Protein AF-A0A1C5MQK0-F1 (afdb_monomer)

Secondary structure (DSSP, 8-state):
-HHHHHHHHHHHHHHHHHHHHHHHSPPGGG---GGGEEEEEE-SSEEEEEETTS-EEEEE-

Radius of gyration: 22.43 Å; Cα contacts (8 Å, |Δi|>4): 43; chains: 1; bounding box: 54×13×54 Å

Sequence (61 aa):
MKKKIAYITLTLALTTSAFLLGKSMPDKENYINMETVVDYAATETGLMLYTSDGSGYYWEK

pLDDT: mean 91.57, std 7.49, range [67.62, 98.38]

Solvent-accessible surface area (backbone atoms only — not comparable to full-atom values): 3771 Å² total; per-residue (Å²): 109,72,68,60,53,53,52,52,53,51,52,52,49,54,53,51,52,54,53,53,53,62,71,69,49,79,64,69,86,81,56,78,69,68,88,42,53,71,50,74,52,76,57,101,55,36,41,38,40,33,32,75,88,73,53,71,51,76,50,72,117

Mean predicted aligned error: 7.79 Å

Structure (mmCIF, N/CA/C/O backbone):
data_AF-A0A1C5MQK0-F1
#
_entry.id   AF-A0A1C5MQK0-F1
#
loop_
_atom_site.group_PDB
_atom_site.id
_atom_site.type_symbol
_atom_site.label_atom_id
_atom_site.label_alt_id
_atom_site.label_comp_id
_atom_site.label_asym_id
_atom_site.label_entity_id
_atom_site.label_seq_id
_atom_site.pdbx_PDB_ins_code
_atom_site.Cartn_x
_atom_site.Cartn_y
_atom_site.Cartn_z
_atom_site.occupancy
_atom_site.B_iso_or_equiv
_atom_site.auth_seq_id
_atom_site.auth_comp_id
_atom_site.auth_asym_id
_atom_site.auth_atom_id
_atom_site.pdbx_PDB_model_num
ATOM 1 N N . MET A 1 1 ? -34.225 5.562 38.127 1.00 81.62 1 MET A N 1
ATOM 2 C CA . MET A 1 1 ? -33.035 6.404 37.843 1.00 81.62 1 MET A CA 1
ATOM 3 C C . MET A 1 1 ? -31.774 5.569 37.631 1.00 81.62 1 MET A C 1
ATOM 5 O O . MET A 1 1 ? -31.175 5.698 36.577 1.00 81.62 1 MET A O 1
ATOM 9 N N . LYS A 1 2 ? -31.441 4.631 38.532 1.00 81.56 2 LYS A N 1
ATOM 10 C CA . LYS A 1 2 ? -30.256 3.748 38.429 1.00 81.56 2 LYS A CA 1
ATOM 11 C C . LYS A 1 2 ? -30.119 2.990 37.093 1.00 81.56 2 LYS A C 1
ATOM 13 O O . LYS A 1 2 ? -29.064 3.032 36.482 1.00 81.56 2 LYS A O 1
ATOM 18 N N . LYS A 1 3 ? -31.207 2.389 36.584 1.00 89.31 3 LYS A N 1
ATOM 19 C CA . LYS A 1 3 ? -31.212 1.709 35.269 1.00 89.31 3 LYS A CA 1
ATOM 20 C C . LYS A 1 3 ? -30.900 2.660 34.104 1.00 89.31 3 LYS A C 1
ATOM 22 O O . LYS A 1 3 ? -30.148 2.303 33.214 1.00 89.31 3 LYS A O 1
ATOM 27 N N . LYS A 1 4 ? -31.440 3.887 34.133 1.00 88.81 4 LYS A N 1
ATOM 28 C CA . LYS A 1 4 ? -31.193 4.905 33.094 1.00 88.81 4 LYS A CA 1
ATOM 29 C C . LYS A 1 4 ? -29.722 5.335 33.079 1.00 88.81 4 LYS A C 1
ATOM 31 O O . LYS A 1 4 ? -29.137 5.421 32.011 1.00 88.81 4 LYS A O 1
ATOM 36 N N . ILE A 1 5 ? -29.132 5.531 34.260 1.00 92.31 5 ILE A N 1
ATOM 37 C CA . ILE A 1 5 ? -27.702 5.838 34.407 1.00 92.31 5 ILE A CA 1
ATOM 38 C C . ILE A 1 5 ? -26.853 4.687 33.848 1.00 92.31 5 ILE A C 1
ATOM 40 O O . ILE A 1 5 ? -25.954 4.945 33.059 1.00 92.31 5 ILE A O 1
ATOM 44 N N . ALA A 1 6 ? -27.195 3.434 34.172 1.00 93.75 6 ALA A N 1
ATOM 45 C CA . ALA A 1 6 ? -26.478 2.261 33.669 1.00 93.75 6 ALA A CA 1
ATOM 46 C C . ALA A 1 6 ? -26.503 2.158 32.131 1.00 93.75 6 ALA A C 1
ATOM 48 O O . ALA A 1 6 ? -25.477 1.875 31.515 1.00 93.75 6 ALA A O 1
ATOM 49 N N . TYR A 1 7 ? -27.650 2.435 31.502 1.00 94.19 7 TYR A N 1
ATOM 50 C CA . TYR A 1 7 ? -27.745 2.453 30.040 1.00 94.19 7 TYR A CA 1
ATOM 51 C C . TYR A 1 7 ? -26.888 3.554 29.420 1.00 94.19 7 TYR A C 1
ATOM 53 O O . TYR A 1 7 ? -26.160 3.274 28.476 1.00 94.19 7 TYR A O 1
ATOM 61 N N . ILE A 1 8 ? -26.916 4.768 29.980 1.00 96.12 8 ILE A N 1
ATOM 62 C CA . ILE A 1 8 ? -26.110 5.892 29.482 1.00 96.12 8 ILE A CA 1
ATOM 63 C C . ILE A 1 8 ? -24.615 5.565 29.564 1.00 96.12 8 ILE A C 1
ATOM 65 O O . ILE A 1 8 ? -23.888 5.761 28.590 1.00 96.12 8 ILE A O 1
ATOM 69 N N . THR A 1 9 ? -24.150 5.022 30.694 1.00 95.06 9 THR A N 1
ATOM 70 C CA . THR A 1 9 ? -22.739 4.640 30.853 1.00 95.06 9 THR A CA 1
ATOM 71 C C . THR A 1 9 ? -22.336 3.530 29.891 1.00 95.06 9 THR A C 1
ATOM 73 O O . THR A 1 9 ? -21.245 3.579 29.332 1.00 95.06 9 THR A O 1
ATOM 76 N N . LEU A 1 10 ? -23.221 2.558 29.651 1.00 96.00 10 LEU A N 1
ATOM 77 C CA . LEU A 1 10 ? -22.957 1.470 28.715 1.00 96.00 10 LEU A CA 1
ATOM 78 C C . LEU A 1 10 ? -22.865 1.985 27.275 1.00 96.00 10 LEU A C 1
ATOM 80 O O . LEU A 1 10 ? -21.926 1.639 26.565 1.00 96.00 10 LEU A O 1
ATOM 84 N N . THR A 1 11 ? -23.795 2.845 26.853 1.00 96.56 11 THR A N 1
ATOM 85 C CA . THR A 1 11 ? -23.757 3.430 25.508 1.00 96.56 11 THR A CA 1
ATOM 86 C C . THR A 1 11 ? -22.516 4.285 25.304 1.00 96.56 11 THR A C 1
ATOM 88 O O . THR A 1 11 ? -21.874 4.160 24.269 1.00 96.56 11 THR A O 1
ATOM 91 N N . LEU A 1 12 ? -22.130 5.088 26.303 1.00 97.00 12 LEU A N 1
ATOM 92 C CA . LEU A 1 12 ? -20.941 5.935 26.215 1.00 97.00 12 LEU A CA 1
ATOM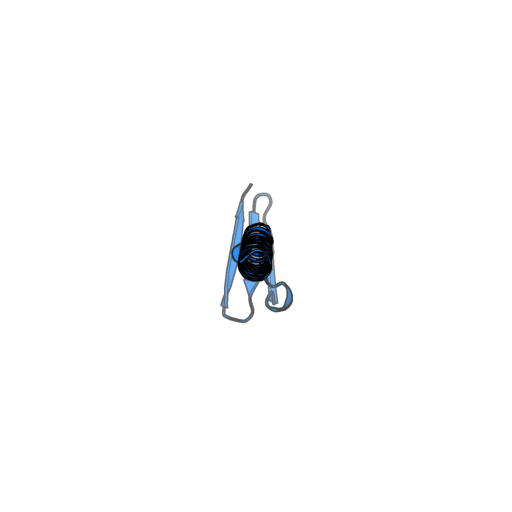 93 C C . LEU A 1 12 ? -19.658 5.095 26.130 1.00 97.00 12 LEU A C 1
ATOM 95 O O . LEU A 1 12 ? -18.759 5.417 25.353 1.00 97.00 12 LEU A O 1
ATOM 99 N N . ALA A 1 13 ? -19.581 4.004 26.899 1.00 96.31 13 ALA A N 1
ATOM 100 C CA . ALA A 1 13 ? -18.463 3.070 26.827 1.00 96.31 13 ALA A CA 1
ATOM 101 C C . ALA A 1 13 ? -18.358 2.455 25.425 1.00 96.31 13 ALA A C 1
ATOM 103 O O . ALA A 1 13 ? -17.301 2.534 24.807 1.00 96.31 13 ALA A O 1
ATOM 104 N N . LEU A 1 14 ? -19.467 1.942 24.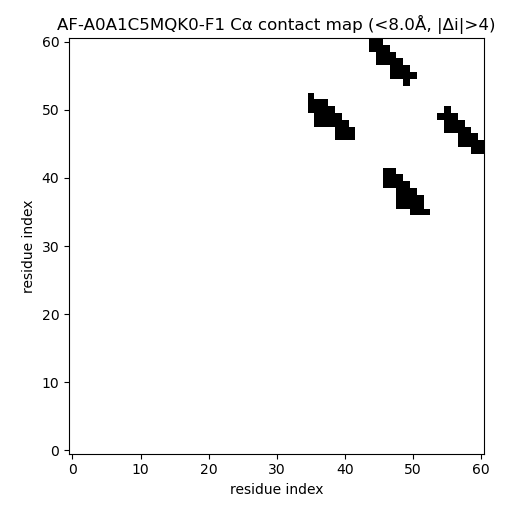883 1.00 96.44 14 LEU A N 1
ATOM 105 C CA . LEU A 1 14 ? -19.508 1.347 23.545 1.00 96.44 14 LEU A CA 1
ATOM 106 C C . LEU A 1 14 ? -19.113 2.341 22.443 1.00 96.44 14 LEU A C 1
ATOM 108 O O . LEU A 1 14 ? -18.293 2.004 21.589 1.00 96.44 14 LEU A O 1
ATOM 112 N N . THR A 1 15 ? -19.638 3.571 22.465 1.00 95.75 15 THR A N 1
ATOM 113 C CA . THR A 1 15 ? -19.293 4.590 21.458 1.00 95.75 15 THR A CA 1
ATOM 114 C C . THR A 1 15 ? -17.827 5.002 21.547 1.00 95.75 15 THR A C 1
ATOM 116 O O . THR A 1 15 ? -17.167 5.151 20.521 1.00 95.75 15 THR A O 1
ATOM 119 N N . THR A 1 16 ? -17.297 5.150 22.764 1.00 95.06 16 THR A N 1
ATOM 120 C CA . THR A 1 16 ? -15.891 5.528 22.974 1.00 95.06 16 THR A CA 1
ATOM 121 C C . THR A 1 16 ? -14.955 4.411 22.520 1.00 95.06 16 THR A C 1
ATOM 123 O O . THR A 1 16 ? -13.972 4.676 21.830 1.00 95.06 16 THR A O 1
ATOM 126 N N . SER A 1 17 ? -15.286 3.155 22.834 1.00 93.38 17 SER A N 1
ATOM 127 C CA . SER A 1 17 ? -14.542 1.987 22.358 1.00 93.38 17 SER A CA 1
ATOM 128 C C . SER A 1 17 ? -14.513 1.915 20.831 1.00 93.38 17 SER A C 1
ATOM 130 O O . SER A 1 17 ? -13.436 1.765 20.262 1.00 93.38 17 SE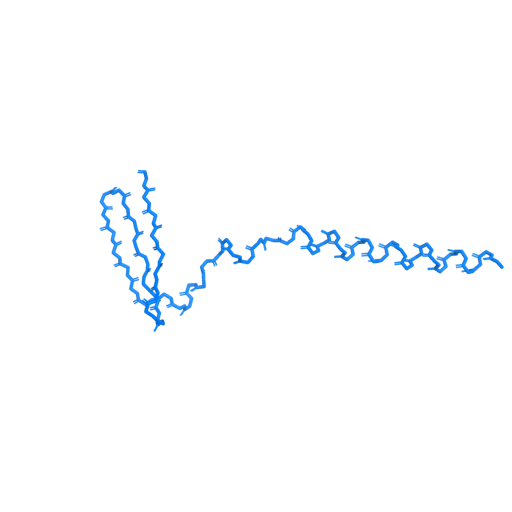R A O 1
ATOM 132 N N . ALA A 1 18 ? -15.653 2.086 20.154 1.00 91.75 18 ALA A N 1
ATOM 133 C CA . ALA A 1 18 ? -15.705 2.074 18.690 1.00 91.75 18 ALA 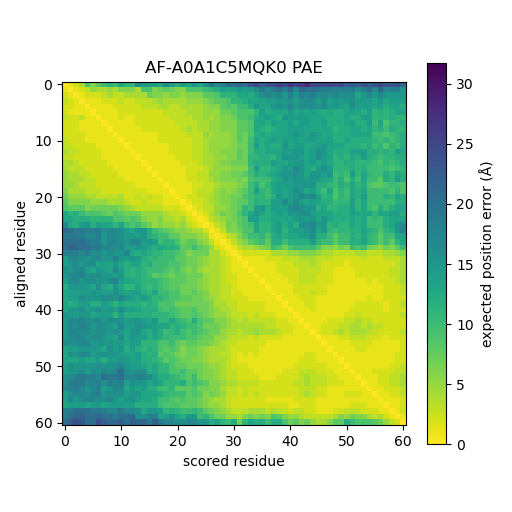A CA 1
ATOM 134 C C . ALA A 1 18 ? -14.859 3.198 18.060 1.00 91.75 18 ALA A C 1
ATOM 136 O O . ALA A 1 18 ? -14.119 2.954 17.107 1.00 91.75 18 ALA A O 1
ATOM 137 N N . PHE A 1 19 ? -14.915 4.412 18.619 1.00 92.00 19 PHE A N 1
ATOM 138 C CA . PHE A 1 19 ? -14.125 5.549 18.137 1.00 92.00 19 PHE A CA 1
ATOM 139 C C . PHE A 1 19 ? -12.613 5.312 18.269 1.00 92.00 19 PHE A C 1
ATOM 141 O O . PHE A 1 19 ? -11.864 5.547 17.322 1.00 92.00 19 PHE A O 1
ATOM 148 N N . LEU A 1 20 ? -12.160 4.812 19.425 1.00 92.00 20 LEU A N 1
ATOM 149 C CA . LEU A 1 20 ? -10.744 4.519 19.661 1.00 92.00 20 LEU A CA 1
ATOM 150 C C . LEU A 1 20 ? -10.230 3.397 18.753 1.00 92.00 20 LEU A C 1
ATOM 152 O O . LEU A 1 20 ? -9.130 3.519 18.216 1.00 92.00 20 LEU A O 1
ATOM 156 N N . LEU A 1 21 ? -11.036 2.353 18.527 1.00 89.00 21 LEU A N 1
ATOM 157 C CA . LEU A 1 21 ? -10.693 1.281 17.590 1.00 89.00 21 LEU A CA 1
ATOM 158 C C . LEU A 1 21 ? -10.492 1.826 16.173 1.00 89.00 21 LEU A C 1
ATOM 160 O O . LEU A 1 21 ? -9.457 1.553 15.572 1.00 89.00 21 LEU A O 1
ATOM 164 N N . GLY A 1 22 ? -11.410 2.662 15.677 1.00 84.94 22 GLY A N 1
ATOM 165 C CA . GLY A 1 22 ? -11.267 3.309 14.369 1.00 84.94 22 GLY A CA 1
ATOM 166 C C . GLY A 1 22 ? -10.015 4.186 14.263 1.00 84.94 22 GLY A C 1
ATOM 167 O O . GLY A 1 22 ? -9.328 4.150 13.250 1.00 84.94 22 GLY A O 1
ATOM 168 N N . LYS A 1 23 ? -9.658 4.916 15.330 1.00 83.38 23 LYS A N 1
ATOM 169 C CA . LYS A 1 23 ? -8.438 5.744 15.367 1.00 83.38 23 LYS A CA 1
ATOM 170 C C . LYS A 1 23 ? -7.137 4.934 15.374 1.00 83.38 23 LYS A C 1
ATOM 172 O O . LYS A 1 23 ? -6.101 5.475 15.004 1.00 83.38 23 LYS A O 1
ATOM 177 N N . SER A 1 24 ? -7.184 3.693 15.856 1.00 79.62 24 SER A N 1
ATOM 178 C CA . SER A 1 24 ? -6.031 2.784 15.915 1.00 79.62 24 SER A CA 1
ATOM 179 C C . SER A 1 24 ? -5.854 1.927 14.662 1.00 79.62 24 SER A C 1
ATOM 181 O O . SER A 1 24 ? -4.860 1.210 14.556 1.00 79.62 24 SER A O 1
ATOM 183 N N . MET A 1 25 ? -6.808 1.972 13.725 1.00 79.19 25 MET A N 1
ATOM 184 C CA . MET A 1 25 ? -6.658 1.271 12.455 1.00 79.19 25 MET A CA 1
ATOM 185 C C . MET A 1 25 ? -5.512 1.901 11.654 1.00 79.19 25 MET A C 1
ATOM 187 O O . MET A 1 25 ? -5.383 3.128 11.649 1.00 79.19 25 MET A O 1
ATOM 191 N N . PRO A 1 26 ? -4.678 1.084 10.987 1.00 75.62 26 PRO A N 1
ATOM 192 C CA . PRO A 1 26 ? -3.664 1.594 10.080 1.00 75.62 26 PRO A CA 1
ATOM 193 C C . PRO A 1 26 ? -4.291 2.523 9.042 1.00 75.62 26 PRO A C 1
ATOM 195 O O . PRO A 1 26 ? -5.358 2.218 8.504 1.00 75.62 26 PRO A O 1
ATOM 198 N N . ASP A 1 27 ? -3.634 3.650 8.771 1.00 75.50 27 ASP A N 1
ATOM 199 C CA . ASP A 1 27 ? -4.097 4.577 7.743 1.00 75.50 27 ASP A CA 1
ATOM 200 C C . ASP A 1 27 ? -4.086 3.861 6.390 1.00 75.50 27 ASP A C 1
ATOM 202 O O . ASP A 1 27 ? -3.051 3.345 5.961 1.00 75.50 27 ASP A O 1
ATOM 206 N N . LYS A 1 28 ? -5.248 3.801 5.735 1.00 67.62 28 LYS A N 1
ATOM 207 C CA . LYS A 1 28 ? -5.392 3.173 4.420 1.00 67.62 28 LYS A CA 1
ATOM 208 C C . LYS A 1 28 ? -4.487 3.851 3.390 1.00 67.62 28 LYS A C 1
ATOM 210 O O . LYS A 1 28 ? -4.017 3.177 2.480 1.00 67.62 28 LYS A O 1
ATOM 215 N N . GLU A 1 29 ? -4.189 5.134 3.580 1.00 69.31 29 GLU A N 1
ATOM 216 C CA . GLU A 1 29 ? -3.327 5.914 2.690 1.00 69.31 29 GLU A CA 1
ATOM 217 C C . GLU A 1 29 ? -1.840 5.520 2.786 1.00 69.31 29 GLU A C 1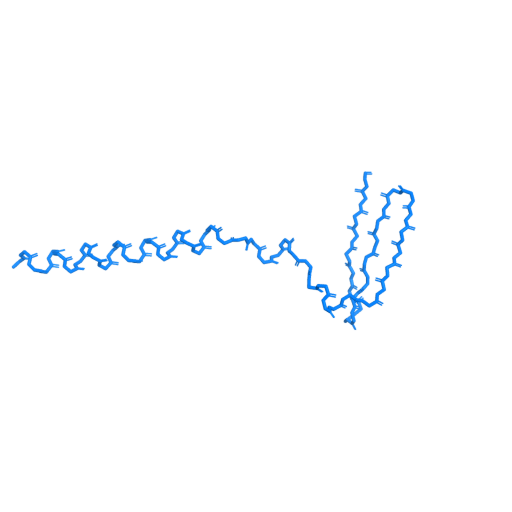
ATOM 219 O O . GLU A 1 29 ? -1.052 5.877 1.915 1.00 69.31 29 GLU A O 1
ATOM 224 N N . ASN A 1 30 ? -1.439 4.739 3.799 1.00 78.56 30 ASN A N 1
ATOM 225 C CA . ASN A 1 30 ? -0.065 4.234 3.926 1.00 78.56 30 ASN A CA 1
ATOM 226 C C . ASN A 1 30 ? 0.177 2.911 3.182 1.00 78.56 30 ASN A C 1
ATOM 228 O O . ASN A 1 30 ? 1.278 2.362 3.256 1.00 78.56 30 ASN A O 1
ATOM 232 N N . TYR A 1 31 ? -0.831 2.376 2.492 1.00 85.62 31 TYR A N 1
ATOM 233 C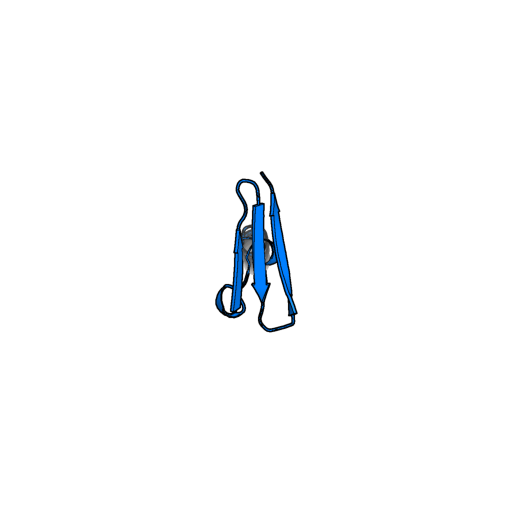 CA . TYR A 1 31 ? -0.718 1.121 1.760 1.00 85.62 31 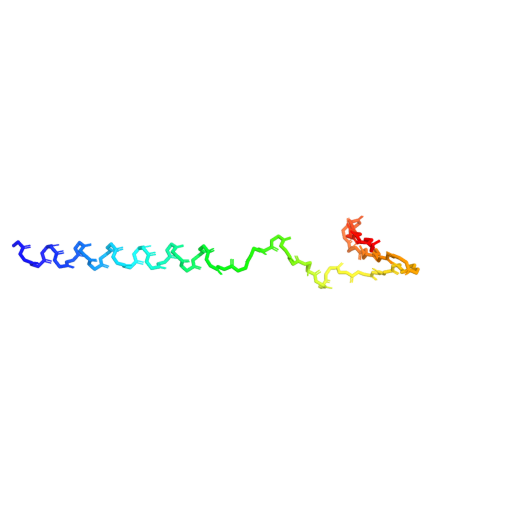TYR A CA 1
ATOM 234 C C . TYR A 1 31 ? -1.020 1.324 0.286 1.00 85.62 31 TYR A C 1
ATOM 236 O O . TYR A 1 31 ? -2.015 1.936 -0.093 1.00 85.62 31 TYR A O 1
ATOM 244 N N . ILE A 1 32 ? -0.186 0.721 -0.550 1.00 88.88 32 ILE A N 1
ATOM 245 C CA . ILE A 1 32 ? -0.451 0.620 -1.979 1.00 88.88 32 ILE A CA 1
ATOM 246 C C . ILE A 1 32 ? -1.240 -0.654 -2.220 1.00 88.88 32 ILE A C 1
ATOM 248 O O . ILE A 1 32 ? -0.889 -1.725 -1.718 1.00 88.88 32 ILE A O 1
ATOM 252 N N . ASN A 1 33 ? -2.311 -0.541 -3.002 1.00 91.31 33 ASN A N 1
ATOM 253 C CA . ASN A 1 33 ? -3.028 -1.711 -3.474 1.00 91.31 33 ASN A CA 1
ATOM 254 C C . ASN A 1 33 ? -2.174 -2.450 -4.517 1.00 91.31 33 ASN A C 1
ATOM 256 O O . ASN A 1 33 ? -2.163 -2.081 -5.684 1.00 91.31 33 ASN A O 1
ATOM 260 N N . MET A 1 34 ? -1.467 -3.503 -4.107 1.00 93.00 34 MET A N 1
ATOM 261 C CA . MET A 1 34 ? -0.587 -4.259 -5.007 1.00 93.00 34 MET A CA 1
ATOM 262 C C . MET A 1 34 ? -1.330 -4.972 -6.143 1.00 93.00 34 MET A C 1
ATOM 264 O O . MET A 1 34 ? -0.706 -5.297 -7.146 1.00 93.00 34 MET A O 1
ATOM 268 N N . GLU A 1 35 ? -2.647 -5.177 -6.031 1.00 96.19 35 GLU A N 1
ATOM 269 C CA . GLU A 1 35 ? -3.457 -5.728 -7.127 1.00 96.19 35 GLU A CA 1
ATOM 270 C C . GLU A 1 35 ? -3.545 -4.776 -8.327 1.00 96.19 35 GLU A C 1
ATOM 272 O O . GLU A 1 35 ? -3.835 -5.217 -9.436 1.00 96.19 35 GLU A O 1
ATOM 277 N N . THR A 1 36 ? -3.298 -3.476 -8.125 1.00 96.06 36 THR A N 1
ATOM 278 C CA . THR A 1 36 ? -3.295 -2.492 -9.212 1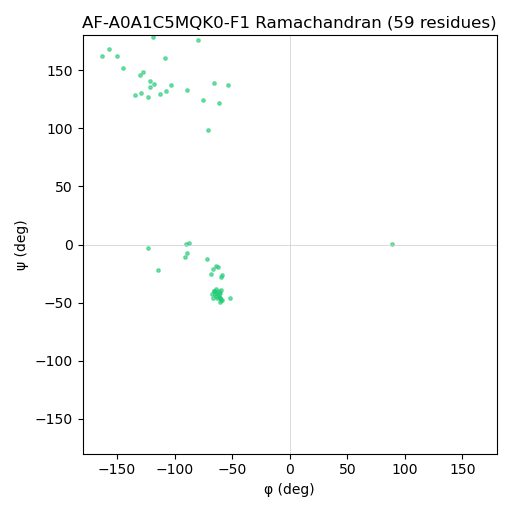.00 96.06 36 THR A CA 1
ATOM 279 C C . THR A 1 36 ? -1.918 -2.301 -9.828 1.00 96.06 36 THR A C 1
ATOM 281 O O . THR A 1 36 ? -1.828 -1.656 -10.867 1.00 96.06 36 THR A O 1
ATOM 284 N N . VAL A 1 37 ? -0.847 -2.830 -9.229 1.00 97.00 37 VAL A N 1
ATOM 285 C CA . VAL A 1 37 ? 0.520 -2.668 -9.742 1.00 97.00 37 VAL A CA 1
ATOM 286 C C . VAL A 1 37 ? 0.717 -3.563 -10.961 1.00 97.00 37 VAL A C 1
ATOM 288 O O . VAL A 1 37 ? 0.512 -4.773 -10.896 1.00 97.00 37 VAL A O 1
ATOM 291 N N . VAL A 1 38 ? 1.129 -2.959 -12.075 1.00 98.25 38 VAL A N 1
ATOM 292 C CA . VAL A 1 38 ? 1.295 -3.644 -13.367 1.00 98.25 38 VAL A CA 1
ATOM 293 C C . VAL A 1 38 ? 2.741 -3.699 -13.843 1.00 98.25 38 VAL A C 1
ATOM 295 O O . VAL A 1 38 ? 3.063 -4.567 -14.648 1.00 98.25 38 VAL A O 1
ATOM 298 N N . ASP A 1 39 ? 3.608 -2.806 -13.359 1.00 98.38 39 ASP A N 1
ATOM 299 C CA . ASP A 1 39 ? 5.027 -2.782 -13.726 1.00 98.38 39 ASP A CA 1
ATOM 300 C C . ASP A 1 39 ? 5.879 -2.072 -12.657 1.00 98.38 39 ASP A C 1
ATOM 302 O O . ASP A 1 39 ? 5.349 -1.398 -11.765 1.00 98.38 39 ASP A O 1
ATOM 306 N N . TYR A 1 40 ? 7.203 -2.196 -12.752 1.00 97.69 40 TYR A N 1
ATOM 307 C CA . TYR A 1 40 ? 8.151 -1.503 -11.885 1.00 97.69 40 TYR A CA 1
ATOM 308 C C . TYR A 1 40 ? 9.442 -1.103 -12.610 1.00 97.69 40 TYR A C 1
ATOM 310 O O . TYR A 1 40 ? 9.917 -1.778 -13.518 1.00 97.69 40 TYR A O 1
ATOM 318 N N . ALA A 1 41 ? 10.065 -0.023 -12.138 1.00 97.88 41 ALA A N 1
ATOM 319 C CA . ALA A 1 41 ? 11.419 0.364 -12.518 1.00 97.88 41 ALA A CA 1
ATOM 320 C C . ALA A 1 41 ? 12.255 0.616 -11.261 1.00 97.88 41 ALA A C 1
ATOM 322 O O . ALA A 1 41 ? 11.836 1.341 -10.360 1.00 97.88 41 ALA A O 1
ATOM 323 N N . ALA A 1 42 ? 13.445 0.023 -11.202 1.00 97.25 42 ALA A N 1
ATOM 324 C CA . ALA A 1 42 ? 14.364 0.173 -10.081 1.00 97.25 42 ALA A CA 1
ATOM 325 C C . ALA A 1 42 ? 15.703 0.745 -10.554 1.00 97.25 42 ALA A C 1
ATOM 327 O O . ALA A 1 42 ? 16.213 0.372 -11.612 1.00 97.25 42 ALA A O 1
ATOM 328 N N . THR A 1 43 ? 16.275 1.633 -9.749 1.00 96.06 43 THR A N 1
ATOM 329 C CA . THR A 1 43 ? 17.645 2.138 -9.891 1.00 96.06 43 THR A CA 1
ATOM 330 C C . THR A 1 43 ? 18.446 1.768 -8.644 1.00 96.06 43 THR A C 1
ATOM 332 O O . THR A 1 43 ? 17.915 1.174 -7.706 1.00 96.06 43 THR A O 1
ATOM 335 N N . GLU A 1 44 ? 19.731 2.120 -8.598 1.00 96.31 44 GLU A N 1
ATOM 336 C CA . GLU A 1 44 ? 20.541 1.909 -7.389 1.00 96.31 44 GLU A CA 1
ATOM 337 C C . GLU A 1 44 ? 19.982 2.636 -6.152 1.00 96.31 44 GL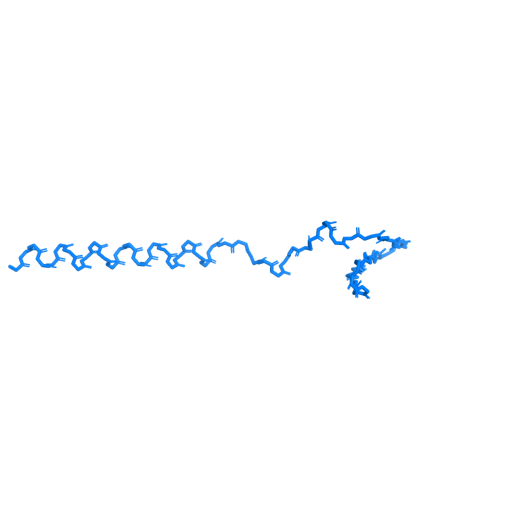U A C 1
ATOM 339 O O . GLU A 1 44 ? 20.220 2.200 -5.025 1.00 96.31 44 GLU A O 1
ATOM 344 N N . THR A 1 45 ? 19.237 3.730 -6.344 1.00 96.62 45 THR A N 1
ATOM 345 C CA . THR A 1 45 ? 18.770 4.608 -5.260 1.00 96.62 45 THR A CA 1
ATOM 346 C C . THR A 1 45 ? 17.259 4.786 -5.199 1.00 96.62 45 THR A C 1
ATOM 348 O O . THR A 1 45 ? 16.786 5.457 -4.286 1.00 96.62 45 THR A O 1
ATOM 351 N N . GLY A 1 46 ? 16.490 4.211 -6.126 1.00 97.00 46 GLY A N 1
ATOM 352 C CA . GLY A 1 46 ? 15.052 4.448 -6.189 1.00 97.00 46 GLY A CA 1
ATOM 353 C C . GLY A 1 46 ? 14.233 3.294 -6.751 1.00 97.00 46 GLY A C 1
ATOM 354 O O . GLY A 1 46 ? 14.743 2.394 -7.421 1.00 97.00 46 GLY A O 1
ATOM 355 N N . LEU A 1 47 ? 12.934 3.350 -6.467 1.00 96.62 47 LEU A N 1
ATOM 356 C CA . LEU A 1 47 ? 11.916 2.416 -6.937 1.00 96.62 47 LEU A CA 1
ATOM 357 C C . LEU A 1 47 ? 10.700 3.204 -7.421 1.00 96.62 47 LEU A C 1
ATOM 359 O O . LEU A 1 47 ? 10.169 4.027 -6.681 1.00 96.62 47 LEU A O 1
ATOM 363 N N . MET A 1 48 ? 10.240 2.908 -8.632 1.00 97.19 48 MET A N 1
ATOM 364 C CA . MET A 1 48 ? 8.952 3.334 -9.172 1.00 97.19 48 MET A CA 1
ATOM 365 C C . MET A 1 48 ? 8.053 2.109 -9.353 1.00 97.19 48 MET A C 1
ATOM 367 O O . MET A 1 48 ? 8.464 1.134 -9.981 1.00 97.19 48 MET A O 1
ATOM 371 N N . LEU A 1 49 ? 6.824 2.176 -8.845 1.00 97.62 49 LEU A N 1
ATOM 372 C CA . LEU A 1 49 ? 5.748 1.233 -9.157 1.00 97.62 49 LEU A CA 1
ATOM 373 C C . LEU A 1 49 ? 4.724 1.915 -10.058 1.00 97.62 49 LEU A C 1
ATOM 375 O O . LEU A 1 49 ? 4.269 3.010 -9.737 1.00 97.62 49 LEU A O 1
ATOM 379 N N . TYR A 1 50 ? 4.333 1.249 -11.141 1.00 97.88 50 TYR A N 1
ATOM 380 C CA . TYR A 1 50 ? 3.298 1.713 -12.061 1.00 97.88 50 TYR A CA 1
ATOM 381 C C . TYR A 1 50 ? 2.007 0.947 -11.819 1.00 97.88 50 TYR A C 1
ATOM 383 O O . TYR A 1 50 ? 2.026 -0.278 -11.666 1.00 97.88 50 TYR A O 1
ATOM 391 N N . THR A 1 51 ? 0.880 1.647 -11.811 1.00 97.50 51 THR A N 1
ATOM 392 C CA . THR A 1 51 ? -0.433 1.040 -11.598 1.00 97.50 51 THR A CA 1
ATOM 393 C C . THR A 1 51 ? -1.261 1.017 -12.885 1.00 97.50 51 THR A C 1
ATOM 395 O O . THR A 1 51 ? -1.009 1.749 -13.844 1.00 97.50 51 THR A O 1
ATOM 398 N N . SER A 1 52 ? -2.274 0.153 -12.925 1.00 97.69 52 SER A N 1
ATOM 399 C CA . SER A 1 52 ? -3.132 -0.077 -14.092 1.00 97.69 52 SER A CA 1
ATOM 400 C C . SER A 1 52 ? -3.941 1.145 -14.536 1.00 97.69 52 SER A C 1
ATOM 402 O O . SER A 1 52 ? -4.440 1.160 -15.657 1.00 97.69 52 SER A O 1
ATOM 404 N N . ASP A 1 53 ? -4.118 2.145 -13.666 1.00 96.50 53 ASP A N 1
ATOM 405 C CA . ASP A 1 53 ? -4.836 3.387 -13.985 1.00 96.50 53 ASP A CA 1
ATOM 406 C C . ASP A 1 53 ? -3.921 4.488 -14.555 1.00 96.50 53 ASP A C 1
ATOM 408 O O . ASP A 1 53 ? -4.392 5.573 -14.895 1.00 96.50 53 ASP A O 1
ATOM 412 N N . GLY A 1 54 ? -2.624 4.195 -14.699 1.00 95.88 54 GLY A N 1
ATOM 413 C CA . GLY A 1 54 ? -1.615 5.123 -15.200 1.00 95.88 54 GLY A CA 1
ATOM 414 C C . GLY A 1 54 ? -0.960 5.988 -14.121 1.00 95.88 54 GLY A C 1
ATOM 415 O O . GLY A 1 54 ? -0.098 6.799 -14.458 1.00 95.88 54 GLY A O 1
ATOM 416 N N . SER A 1 55 ? -1.331 5.836 -12.845 1.00 95.06 55 SER A N 1
ATOM 417 C CA . SER A 1 55 ? -0.611 6.444 -11.722 1.00 95.06 55 SER A CA 1
ATOM 418 C C . SER A 1 55 ? 0.645 5.644 -11.339 1.00 95.06 55 SER A C 1
ATOM 420 O O . SER A 1 55 ? 0.960 4.596 -11.913 1.00 95.06 55 SER A O 1
ATOM 422 N N . GLY A 1 56 ? 1.415 6.163 -10.380 1.00 94.19 56 GLY A N 1
ATOM 423 C CA . GLY A 1 56 ? 2.589 5.472 -9.867 1.00 94.19 56 GLY A CA 1
ATOM 424 C C . GLY A 1 56 ? 3.088 6.023 -8.538 1.00 94.19 56 GLY A C 1
ATOM 425 O O . GLY A 1 56 ? 2.751 7.140 -8.142 1.00 94.19 56 GLY A O 1
ATOM 426 N N . TYR A 1 57 ? 3.896 5.216 -7.858 1.00 94.75 57 TYR A N 1
ATOM 427 C CA . TYR A 1 57 ? 4.476 5.524 -6.554 1.00 94.75 57 TYR A CA 1
ATOM 428 C C . TYR A 1 57 ? 5.994 5.440 -6.639 1.00 94.75 57 TYR A C 1
ATOM 430 O O . TYR A 1 57 ? 6.531 4.422 -7.079 1.00 94.75 57 TYR A O 1
ATOM 438 N N . TYR A 1 58 ? 6.671 6.505 -6.212 1.00 95.19 58 TYR A N 1
ATOM 439 C CA . TYR A 1 58 ? 8.125 6.608 -6.239 1.00 95.19 58 TYR A CA 1
ATOM 440 C C . TYR A 1 58 ? 8.696 6.757 -4.833 1.00 95.19 58 TYR A C 1
ATOM 442 O O . TYR A 1 58 ? 8.188 7.544 -4.032 1.00 95.19 58 TYR A O 1
ATOM 450 N N . TRP A 1 59 ? 9.792 6.049 -4.573 1.00 94.25 59 TRP A N 1
ATOM 451 C CA . TRP A 1 59 ? 10.631 6.242 -3.396 1.00 94.25 59 TRP A CA 1
ATOM 452 C C . TRP A 1 59 ? 12.086 6.370 -3.810 1.00 94.25 59 TRP A C 1
ATOM 454 O O . TRP A 1 59 ? 12.550 5.676 -4.716 1.00 94.25 59 TRP A O 1
ATOM 464 N N . GLU A 1 60 ? 12.807 7.197 -3.068 1.00 93.94 60 GLU A N 1
ATOM 465 C CA . GLU A 1 60 ? 14.253 7.342 -3.143 1.00 93.94 60 GLU A CA 1
ATOM 466 C C . GLU A 1 60 ? 14.872 7.180 -1.756 1.00 93.94 60 GLU A C 1
ATOM 468 O O . GLU A 1 60 ? 14.232 7.475 -0.742 1.00 93.94 60 GLU A O 1
ATOM 473 N N . LYS A 1 61 ? 16.092 6.646 -1.724 1.00 80.31 61 LYS A N 1
ATOM 474 C CA . LYS A 1 61 ? 16.905 6.511 -0.515 1.00 80.31 61 LYS A CA 1
ATOM 475 C C . LYS A 1 61 ? 17.664 7.796 -0.200 1.00 80.31 61 LYS A C 1
ATOM 477 O O . LYS A 1 61 ? 18.267 8.354 -1.141 1.00 80.31 61 LYS A O 1
#

Nearest PDB structures (foldseek):
  5xgv-assembly1_B-2  TM=7.940E-01  e=7.128E-01  Streptomyces rugosporus
  5n76-assembly3_F  TM=8.434E-01  e=1.357E+00  Rhodospirillum rubrum
  6qii-assembly1_B  TM=6.351E-01  e=9.223E-01  Methanosarcina barkeri MS
  4j7b-assembly2_E  TM=4.115E-01  e=2.424E+00  Danio rerio
  8tpu-assembly1_Ai  TM=2.666E-01  e=5.600E+00  Plasmodium falciparum 3D7

Foldseek 3Di:
DVVVVVVVVVVVVVVVVVVVVVVPDPDPVVDDPVVQFDDWDDDPFKIWTAGVVGDIDIDGD